Protein AF-A0A3R6ZPY1-F1 (afdb_monomer_lite)

InterPro domains:
  IPR051280 Voltage-gated chloride channel/antiporter [PTHR11689] (27-143)

Structure (mmCIF, N/CA/C/O backbone):
data_AF-A0A3R6ZPY1-F1
#
_entry.id   AF-A0A3R6ZPY1-F1
#
loop_
_atom_site.group_PDB
_atom_site.id
_atom_site.type_symbol
_atom_site.label_atom_id
_atom_site.label_alt_id
_atom_site.label_comp_id
_atom_site.label_asym_id
_atom_site.label_entity_id
_atom_site.label_seq_id
_atom_site.pdbx_PDB_ins_code
_atom_site.Cartn_x
_atom_site.Cartn_y
_atom_site.Cartn_z
_atom_site.occupancy
_atom_site.B_iso_or_equiv
_atom_site.auth_seq_id
_atom_site.auth_comp_id
_atom_site.auth_asym_id
_atom_site.auth_atom_id
_atom_site.pdbx_PDB_model_num
ATOM 1 N N . MET A 1 1 ? -13.441 9.580 -25.526 1.00 46.97 1 MET A N 1
ATOM 2 C CA . MET A 1 1 ? -12.516 9.593 -26.683 1.00 46.97 1 MET A CA 1
ATOM 3 C C . MET A 1 1 ? -12.815 8.495 -27.713 1.00 46.97 1 MET A C 1
ATOM 5 O O . MET A 1 1 ? -12.671 8.771 -28.889 1.00 46.97 1 MET A O 1
ATOM 9 N N . PHE A 1 2 ? -13.318 7.312 -27.321 1.00 40.16 2 PHE A N 1
ATOM 10 C CA . PHE A 1 2 ? -13.735 6.240 -28.254 1.00 40.16 2 PHE A CA 1
ATOM 11 C C . PHE A 1 2 ? -14.901 6.593 -29.198 1.00 40.16 2 PHE A C 1
ATOM 13 O O . PHE A 1 2 ? -15.012 6.035 -30.281 1.00 40.16 2 PHE A O 1
ATOM 20 N N . VAL A 1 3 ? -15.769 7.527 -28.803 1.00 45.81 3 VAL A N 1
ATOM 21 C CA . VAL A 1 3 ? -16.980 7.874 -29.571 1.00 45.81 3 VAL A CA 1
ATOM 22 C C . VAL A 1 3 ? -16.684 8.807 -30.761 1.00 45.81 3 VAL A C 1
ATOM 24 O O . VAL A 1 3 ? -17.551 9.008 -31.600 1.00 45.81 3 VAL A O 1
ATOM 27 N N . LEU A 1 4 ? -15.468 9.358 -30.879 1.00 49.38 4 LEU A N 1
ATOM 28 C CA . LEU A 1 4 ? -15.156 10.380 -31.892 1.00 49.38 4 LEU A CA 1
ATOM 29 C C . LEU A 1 4 ? -14.425 9.869 -33.142 1.00 49.38 4 LEU A C 1
ATOM 31 O O . LEU A 1 4 ? -14.317 10.627 -34.099 1.00 49.38 4 LEU A O 1
ATOM 35 N N . THR A 1 5 ? -13.944 8.624 -33.172 1.00 54.97 5 THR A N 1
ATOM 36 C CA . THR A 1 5 ? -13.143 8.119 -34.306 1.00 54.97 5 THR A CA 1
ATOM 37 C C . THR A 1 5 ? -13.787 6.986 -35.095 1.00 54.97 5 THR A C 1
ATOM 39 O O . THR A 1 5 ? -13.402 6.788 -36.239 1.00 54.97 5 THR A O 1
ATOM 42 N N . GLY A 1 6 ? -14.783 6.275 -34.552 1.00 51.41 6 GLY A N 1
ATOM 43 C CA . GLY A 1 6 ? -15.575 5.300 -35.318 1.00 51.41 6 GLY A CA 1
ATOM 44 C C . GLY A 1 6 ? -14.785 4.144 -35.951 1.00 51.41 6 GLY A C 1
ATOM 45 O O . GLY A 1 6 ? -15.329 3.454 -36.807 1.00 51.41 6 GLY A O 1
ATOM 46 N N . ASP A 1 7 ? -13.531 3.924 -35.545 1.00 49.84 7 ASP A N 1
ATOM 47 C CA . ASP A 1 7 ? -12.627 2.974 -36.189 1.00 49.84 7 ASP A CA 1
ATOM 48 C C . ASP A 1 7 ? -11.969 2.044 -35.155 1.00 49.84 7 ASP A C 1
ATOM 50 O O . ASP A 1 7 ? -11.273 2.475 -34.228 1.00 49.84 7 ASP A O 1
ATOM 54 N N . LEU A 1 8 ? -12.238 0.743 -35.301 1.00 57.03 8 LEU A N 1
ATOM 55 C CA . LEU A 1 8 ? -11.872 -0.313 -34.352 1.00 57.03 8 LEU A CA 1
ATOM 56 C C . LEU A 1 8 ? -10.355 -0.576 -34.326 1.00 57.03 8 LEU A C 1
ATOM 58 O O . LEU A 1 8 ? -9.839 -1.145 -33.364 1.00 57.03 8 LEU A O 1
ATOM 62 N N . GLN A 1 9 ? -9.629 -0.152 -35.366 1.00 60.09 9 GLN A N 1
ATOM 63 C CA . GLN A 1 9 ? -8.193 -0.407 -35.523 1.00 60.09 9 GLN A CA 1
ATOM 64 C C . GLN A 1 9 ? -7.324 0.390 -34.540 1.00 60.09 9 GLN A C 1
ATOM 66 O O . GLN A 1 9 ? -6.235 -0.052 -34.175 1.00 60.09 9 GLN A O 1
ATOM 71 N N . TYR A 1 10 ? -7.825 1.518 -34.032 1.00 55.41 10 TYR A N 1
ATOM 72 C CA . TYR A 1 10 ? -7.123 2.336 -33.039 1.00 55.41 10 TYR A CA 1
ATOM 73 C C . TYR A 1 10 ? -7.323 1.850 -31.601 1.00 55.41 10 TYR A C 1
ATOM 75 O O . TYR A 1 10 ? -6.620 2.304 -30.702 1.00 55.41 10 TYR A O 1
ATOM 83 N N . ALA A 1 11 ? -8.228 0.895 -31.363 1.00 56.44 11 ALA A N 1
ATOM 84 C CA . ALA A 1 11 ? -8.459 0.345 -30.030 1.00 56.44 11 ALA A CA 1
ATOM 85 C C . ALA A 1 11 ? -7.245 -0.437 -29.502 1.00 56.44 11 ALA A C 1
ATOM 87 O O . ALA A 1 11 ? -6.947 -0.373 -28.311 1.00 56.44 11 ALA A O 1
ATOM 88 N N . LEU A 1 12 ? -6.528 -1.148 -30.380 1.00 55.28 12 LEU A N 1
ATOM 89 C CA . LEU A 1 12 ? -5.392 -1.999 -30.010 1.00 55.28 12 LEU A CA 1
ATOM 90 C C . LEU A 1 12 ? -4.152 -1.191 -29.586 1.00 55.28 12 LEU A C 1
ATOM 92 O O . LEU A 1 12 ? -3.665 -1.419 -28.480 1.00 55.28 12 LEU A O 1
ATOM 96 N N . PRO A 1 13 ? -3.670 -0.209 -30.374 1.00 55.47 13 PRO A N 1
ATOM 97 C CA . PRO A 1 13 ? -2.562 0.655 -29.963 1.00 55.47 13 PRO A CA 1
ATOM 98 C C . PRO A 1 13 ? -2.904 1.487 -28.725 1.00 55.47 13 PRO A C 1
ATOM 100 O O . PRO A 1 13 ? -2.053 1.713 -27.872 1.00 55.47 13 PRO A O 1
ATOM 103 N N . LEU A 1 14 ? -4.166 1.907 -28.592 1.00 55.47 14 LEU A N 1
ATOM 104 C CA . LEU A 1 14 ? -4.628 2.706 -27.461 1.00 55.47 14 LEU A CA 1
ATOM 105 C C . LEU A 1 14 ? -4.745 1.861 -26.181 1.00 55.47 14 LEU A C 1
ATOM 107 O O . LEU A 1 14 ? -4.348 2.325 -25.118 1.00 55.47 14 LEU A O 1
ATOM 111 N N . MET A 1 15 ? -5.161 0.592 -26.273 1.00 52.62 15 MET A N 1
ATOM 112 C CA . MET A 1 15 ? -5.012 -0.378 -25.176 1.00 52.62 15 MET A CA 1
ATOM 113 C C . MET A 1 15 ? -3.544 -0.608 -24.817 1.00 52.62 15 MET A C 1
ATOM 115 O O . MET A 1 15 ? -3.203 -0.582 -23.638 1.00 52.62 15 MET A O 1
ATOM 119 N N . MET A 1 16 ? -2.671 -0.798 -25.811 1.00 52.81 16 MET A N 1
ATOM 120 C CA . MET A 1 16 ? -1.239 -1.004 -25.571 1.00 52.81 16 MET A CA 1
ATOM 121 C C . MET A 1 16 ? -0.539 0.227 -24.989 1.00 52.81 16 MET A C 1
ATOM 123 O O . MET A 1 16 ? 0.468 0.061 -24.317 1.00 52.81 16 MET A O 1
ATOM 127 N N . ALA A 1 17 ? -1.052 1.440 -25.207 1.00 48.25 17 ALA A N 1
ATOM 128 C CA . ALA A 1 17 ? -0.519 2.666 -24.611 1.00 48.25 17 ALA A CA 1
ATOM 129 C C . ALA A 1 17 ? -1.097 2.945 -23.211 1.00 48.25 17 ALA A C 1
ATOM 131 O O . ALA A 1 17 ? -0.382 3.402 -22.321 1.00 48.25 17 ALA A O 1
ATOM 132 N N . LEU A 1 18 ? -2.380 2.644 -22.987 1.00 47.81 18 LEU A N 1
ATOM 133 C CA . LEU A 1 18 ? -3.034 2.851 -21.692 1.00 47.81 18 LEU A CA 1
ATOM 134 C C . LEU A 1 18 ? -2.638 1.798 -20.652 1.00 47.81 18 LEU A C 1
ATOM 136 O O . LEU A 1 18 ? -2.586 2.117 -19.467 1.00 47.81 18 LEU A O 1
ATOM 140 N N . MET A 1 19 ? -2.339 0.565 -21.071 1.00 46.56 19 MET A N 1
ATOM 141 C CA . MET A 1 19 ? -1.924 -0.503 -20.158 1.00 46.56 19 MET A CA 1
ATOM 142 C C . MET A 1 19 ? -0.610 -0.158 -19.423 1.00 46.56 19 MET A C 1
ATOM 144 O O . MET A 1 19 ? -0.626 -0.192 -18.198 1.00 46.56 19 MET A O 1
ATOM 148 N N . PRO A 1 20 ? 0.491 0.266 -20.078 1.00 44.47 20 PRO A N 1
ATOM 149 C CA . PRO A 1 20 ? 1.704 0.716 -19.392 1.00 44.47 20 PRO A CA 1
ATOM 150 C C . PRO A 1 20 ? 1.512 2.032 -18.636 1.00 44.47 20 PRO A C 1
ATOM 152 O O . PRO A 1 20 ? 1.991 2.156 -17.516 1.00 44.47 20 PRO A O 1
ATOM 155 N N . ALA A 1 21 ? 0.773 3.000 -19.195 1.00 41.06 21 ALA A N 1
ATOM 156 C CA . ALA A 1 21 ? 0.508 4.273 -18.514 1.00 41.06 21 ALA A CA 1
ATOM 157 C C . ALA A 1 21 ? -0.247 4.076 -17.185 1.00 41.06 21 ALA A C 1
ATOM 159 O O . ALA A 1 21 ? 0.001 4.791 -16.216 1.00 41.06 21 ALA A O 1
ATOM 160 N N . ARG A 1 22 ? -1.110 3.055 -17.109 1.00 42.94 22 ARG A N 1
ATOM 161 C CA . ARG A 1 22 ? -1.776 2.626 -15.873 1.00 42.94 22 ARG A CA 1
ATOM 162 C C . ARG A 1 22 ? -0.805 2.024 -14.846 1.00 42.94 22 ARG A C 1
ATOM 164 O O . ARG A 1 22 ? -1.027 2.175 -13.651 1.00 42.94 22 ARG A O 1
ATOM 171 N N . TRP A 1 23 ? 0.270 1.373 -15.289 1.00 46.94 23 TRP A N 1
ATOM 172 C CA . TRP A 1 23 ? 1.313 0.838 -14.403 1.00 46.94 23 TRP A CA 1
ATOM 173 C C . TRP A 1 23 ? 2.270 1.917 -13.882 1.00 46.94 23 TRP A C 1
ATOM 175 O O . TRP A 1 23 ? 2.757 1.799 -12.763 1.00 46.94 23 TRP A O 1
ATOM 185 N N . VAL A 1 24 ? 2.503 2.987 -14.647 1.00 45.41 24 VAL A N 1
ATOM 186 C CA . VAL A 1 24 ? 3.387 4.095 -14.234 1.00 45.41 24 VAL A CA 1
ATOM 187 C C . VAL A 1 24 ? 2.761 4.956 -13.120 1.00 45.41 24 VAL A C 1
ATOM 189 O O . VAL A 1 24 ? 3.489 5.571 -12.343 1.00 45.41 24 VAL A O 1
ATOM 192 N N . GLY A 1 25 ? 1.427 4.981 -12.999 1.00 52.22 25 GLY A N 1
ATOM 193 C CA . GLY A 1 25 ? 0.717 5.778 -11.988 1.00 52.22 25 GLY A CA 1
ATOM 194 C C . GLY A 1 25 ? 0.542 5.114 -10.616 1.00 52.22 25 GLY A C 1
ATOM 195 O O . GLY A 1 25 ? 0.501 5.818 -9.612 1.00 52.22 25 GLY A O 1
ATOM 196 N N . ASN A 1 26 ? 0.482 3.780 -10.556 1.00 66.06 26 ASN A N 1
ATOM 197 C CA . ASN A 1 26 ? 0.016 3.052 -9.367 1.00 66.06 26 ASN A CA 1
ATOM 198 C C . ASN A 1 26 ? 1.167 2.274 -8.706 1.00 66.06 26 ASN A C 1
ATOM 200 O O . ASN A 1 26 ? 1.133 1.044 -8.616 1.00 66.06 26 ASN A O 1
ATOM 204 N N . LEU A 1 27 ? 2.215 2.995 -8.303 1.00 81.12 27 LEU A N 1
ATOM 205 C CA . LEU A 1 27 ? 3.374 2.446 -7.595 1.00 81.12 27 LEU A CA 1
ATOM 206 C C . LEU A 1 27 ? 3.214 2.675 -6.094 1.00 81.12 27 LEU A C 1
ATOM 208 O O . LEU A 1 27 ? 2.987 3.812 -5.677 1.00 81.12 27 LEU A O 1
ATOM 212 N N . PHE A 1 28 ? 3.392 1.626 -5.296 1.00 87.56 28 PHE A N 1
ATOM 213 C CA . PHE A 1 28 ? 3.497 1.771 -3.848 1.00 87.56 28 PHE A CA 1
ATOM 214 C C . PHE A 1 28 ? 4.942 1.983 -3.433 1.00 87.56 28 PHE A C 1
ATOM 216 O O . PHE A 1 28 ? 5.858 1.400 -4.010 1.00 87.56 28 PHE A O 1
ATOM 223 N N . SER A 1 29 ? 5.138 2.807 -2.414 1.00 85.44 29 SER A N 1
ATOM 224 C CA . SER A 1 29 ? 6.387 2.820 -1.661 1.00 85.44 29 SER A CA 1
ATOM 225 C C . SER A 1 29 ? 6.482 1.549 -0.808 1.00 85.44 29 SER A C 1
ATOM 227 O O . SER A 1 29 ? 5.455 1.003 -0.406 1.00 85.44 29 SER A O 1
ATOM 229 N N . GLU A 1 30 ? 7.691 1.094 -0.471 1.00 84.31 30 GLU A N 1
ATOM 230 C CA . GLU A 1 30 ? 7.876 0.026 0.530 1.00 84.31 30 GLU A CA 1
ATOM 231 C C . GLU A 1 30 ? 7.148 0.340 1.838 1.00 84.31 30 GLU A C 1
ATOM 233 O O . GLU A 1 30 ? 6.602 -0.543 2.489 1.00 84.31 30 GLU A O 1
ATOM 238 N N . ARG A 1 31 ? 7.087 1.624 2.197 1.00 84.62 31 ARG A N 1
ATOM 239 C CA . ARG A 1 31 ? 6.293 2.127 3.317 1.00 84.62 31 ARG A CA 1
ATOM 240 C C . ARG A 1 31 ? 5.182 2.984 2.766 1.00 84.62 31 ARG A C 1
ATOM 242 O O . ARG A 1 31 ? 5.430 4.103 2.313 1.00 84.62 31 ARG A O 1
ATOM 249 N N . GLU A 1 32 ? 3.970 2.461 2.817 1.00 87.06 32 GLU A N 1
ATOM 250 C CA . GLU A 1 32 ? 2.811 3.110 2.222 1.00 87.06 32 GLU A CA 1
ATOM 251 C C . GLU A 1 32 ? 1.767 3.433 3.285 1.00 87.06 32 GLU A C 1
ATOM 253 O O . GLU A 1 32 ? 1.596 2.699 4.263 1.00 87.06 32 GLU A O 1
ATOM 258 N N . ARG A 1 33 ? 1.062 4.554 3.106 1.00 88.75 33 ARG A N 1
ATOM 259 C CA . ARG A 1 33 ? -0.022 4.928 4.020 1.00 88.75 33 ARG A CA 1
ATOM 260 C C . ARG A 1 33 ? -1.216 4.013 3.803 1.00 88.75 33 ARG A C 1
ATOM 262 O O . ARG A 1 33 ? -1.638 3.799 2.667 1.00 88.75 33 ARG A O 1
ATOM 269 N N . VAL A 1 34 ? -1.846 3.577 4.889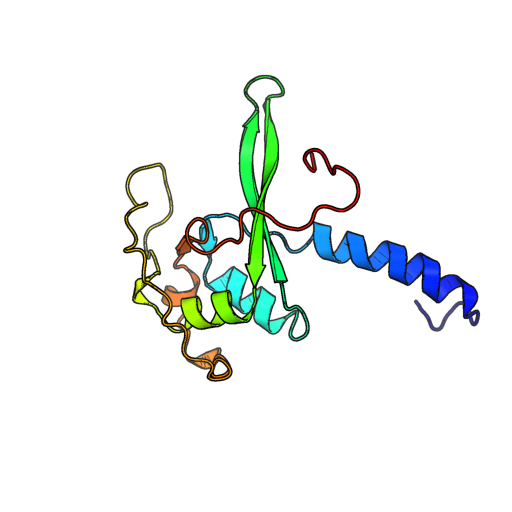 1.00 90.81 34 VAL A N 1
ATOM 270 C CA . VAL A 1 34 ? -3.097 2.805 4.853 1.00 90.81 34 VAL A CA 1
ATOM 271 C C . VAL A 1 34 ? -4.155 3.534 4.021 1.00 90.81 34 VAL A C 1
ATOM 273 O O . VAL A 1 34 ? -4.823 2.914 3.199 1.00 90.81 34 VAL A O 1
ATOM 276 N N . GLY A 1 35 ? -4.271 4.859 4.160 1.00 90.19 35 GLY A N 1
ATOM 277 C CA . GLY A 1 35 ? -5.179 5.670 3.349 1.00 90.19 35 GLY A CA 1
ATOM 278 C C . GLY A 1 35 ? -4.924 5.564 1.841 1.00 90.19 35 GLY A C 1
ATOM 279 O O . GLY A 1 35 ? -5.882 5.417 1.084 1.00 90.19 35 GLY A O 1
ATOM 280 N N . THR A 1 36 ? -3.657 5.575 1.408 1.00 90.00 36 THR A N 1
ATOM 281 C CA . THR A 1 36 ? -3.279 5.396 -0.006 1.00 90.00 36 THR A CA 1
ATOM 282 C C . THR A 1 36 ? -3.677 4.007 -0.501 1.00 90.00 36 THR A C 1
ATOM 284 O O . THR A 1 36 ? -4.288 3.878 -1.559 1.00 90.00 36 THR A O 1
ATOM 287 N N . LEU A 1 37 ? -3.388 2.968 0.288 1.00 91.12 37 LEU A N 1
ATOM 288 C CA . LEU A 1 37 ? -3.709 1.580 -0.054 1.00 91.12 37 LEU A CA 1
ATOM 289 C C . LEU A 1 37 ? -5.222 1.373 -0.218 1.00 91.12 37 LEU A C 1
ATOM 291 O O . LEU A 1 37 ? -5.668 0.749 -1.180 1.00 91.12 37 LEU A O 1
ATOM 295 N N . LEU A 1 38 ? -6.022 1.924 0.700 1.00 91.94 38 LEU A N 1
ATOM 296 C CA . LEU A 1 38 ? -7.484 1.852 0.639 1.00 91.94 38 LEU A CA 1
ATOM 297 C C . LEU A 1 38 ? -8.036 2.601 -0.579 1.00 91.94 38 LEU A C 1
ATOM 299 O O . LEU A 1 38 ? -8.899 2.066 -1.274 1.00 91.94 38 LEU A O 1
ATOM 303 N N . ALA A 1 39 ? -7.513 3.800 -0.861 1.00 90.81 39 ALA A N 1
ATOM 304 C CA . ALA A 1 39 ? -7.914 4.588 -2.023 1.00 90.81 39 ALA A CA 1
ATOM 305 C C . ALA A 1 39 ? -7.625 3.846 -3.337 1.00 90.81 39 ALA A C 1
ATOM 307 O O . ALA A 1 39 ? -8.484 3.795 -4.214 1.00 90.81 39 ALA A O 1
ATOM 308 N N . GLU A 1 40 ? -6.461 3.203 -3.453 1.00 90.25 40 GLU A N 1
ATOM 309 C CA . GLU A 1 40 ? -6.104 2.396 -4.624 1.00 90.25 40 GLU A CA 1
ATOM 310 C C . GLU A 1 40 ? -6.993 1.159 -4.787 1.00 90.25 40 GLU A C 1
ATOM 312 O O . GLU A 1 40 ? -7.413 0.824 -5.899 1.00 90.25 40 GLU A O 1
ATOM 317 N N . LEU A 1 41 ? -7.334 0.487 -3.685 1.00 89.56 41 LEU A N 1
ATOM 318 C CA . LEU A 1 41 ? -8.238 -0.662 -3.713 1.00 89.56 41 LEU A CA 1
ATOM 319 C C . LEU A 1 41 ? -9.659 -0.283 -4.147 1.00 89.56 41 LEU A C 1
ATOM 321 O O . LEU A 1 41 ? -10.296 -1.077 -4.849 1.00 89.56 41 LEU A O 1
ATOM 325 N N . GLU A 1 42 ? -10.138 0.893 -3.740 1.00 89.56 42 GLU A N 1
ATOM 326 C CA . GLU A 1 42 ? -11.454 1.432 -4.094 1.00 89.56 42 GLU A CA 1
ATOM 327 C C . GLU A 1 42 ? -11.493 1.949 -5.539 1.00 89.56 42 GLU A C 1
ATOM 329 O O . GLU A 1 42 ? -12.406 1.607 -6.293 1.00 89.56 42 GLU A O 1
ATOM 334 N N . LEU A 1 43 ? -10.476 2.709 -5.955 1.00 89.69 43 LEU A N 1
ATOM 335 C CA . LEU A 1 43 ? -10.378 3.276 -7.301 1.00 89.69 43 LEU A CA 1
ATOM 336 C C . LEU A 1 43 ? -10.190 2.188 -8.371 1.00 89.69 43 LEU A C 1
ATOM 338 O O . LEU A 1 43 ? -10.692 2.311 -9.492 1.00 89.69 43 LEU A O 1
ATOM 342 N N . HIS A 1 44 ? -9.498 1.099 -8.026 1.00 88.44 44 HIS A N 1
ATOM 343 C CA . HIS A 1 44 ? -9.129 0.040 -8.961 1.00 88.44 44 HIS A CA 1
ATOM 344 C C . HIS A 1 44 ? -9.616 -1.347 -8.496 1.00 88.44 44 HIS A C 1
ATOM 346 O O . HIS A 1 44 ? -8.798 -2.214 -8.172 1.00 88.44 44 HIS A O 1
ATOM 352 N N . PRO A 1 45 ? -10.932 -1.644 -8.528 1.00 85.81 45 PRO A N 1
ATOM 353 C CA . PRO A 1 45 ? -11.485 -2.898 -8.000 1.00 85.81 45 PRO A CA 1
ATOM 354 C C . PRO A 1 45 ? -11.012 -4.154 -8.750 1.00 85.81 45 PRO A C 1
ATOM 356 O O . PRO A 1 45 ? -10.930 -5.228 -8.166 1.00 85.81 45 PRO A O 1
ATOM 359 N N . GLN A 1 46 ? -10.668 -4.020 -10.035 1.00 85.88 46 GLN A N 1
ATOM 360 C CA . GLN A 1 46 ? -10.188 -5.125 -10.878 1.00 85.88 46 GLN A CA 1
ATOM 361 C C . GLN A 1 46 ? -8.663 -5.312 -10.842 1.00 85.88 46 GLN A C 1
ATOM 363 O O . GLN A 1 46 ? -8.149 -6.264 -11.427 1.00 85.88 46 GLN A O 1
ATOM 368 N N . GLN A 1 47 ? -7.915 -4.401 -10.210 1.00 86.44 47 GLN A N 1
ATOM 369 C CA . GLN A 1 47 ? -6.460 -4.509 -10.147 1.00 86.44 47 GLN A CA 1
ATOM 370 C C . GLN A 1 47 ? -6.055 -5.535 -9.091 1.00 86.44 47 GLN A C 1
ATOM 372 O O . GLN A 1 47 ? -6.464 -5.439 -7.936 1.00 86.44 47 GLN A O 1
ATOM 377 N N . MET A 1 48 ? -5.262 -6.524 -9.502 1.00 86.31 48 MET A N 1
ATOM 378 C CA . MET A 1 48 ? -4.879 -7.655 -8.650 1.00 86.31 48 MET A CA 1
ATOM 379 C C . MET A 1 48 ? -3.446 -7.566 -8.124 1.00 86.31 48 MET A C 1
ATOM 381 O O . MET A 1 48 ? -3.061 -8.373 -7.282 1.00 86.31 48 MET A O 1
ATOM 385 N N . CYS A 1 49 ? -2.654 -6.625 -8.632 1.00 88.19 49 CYS A N 1
ATOM 386 C CA . CYS A 1 49 ? -1.230 -6.528 -8.358 1.00 88.19 49 CYS A CA 1
ATOM 387 C C . CYS A 1 49 ? -0.752 -5.079 -8.511 1.00 88.19 49 CYS A C 1
ATOM 389 O O . CYS A 1 49 ? -1.263 -4.347 -9.365 1.00 88.19 49 CYS A O 1
ATOM 391 N N . TRP A 1 50 ? 0.229 -4.690 -7.703 1.00 90.62 50 TRP A N 1
ATOM 392 C CA . TRP A 1 50 ? 0.911 -3.400 -7.777 1.00 90.62 50 TRP A CA 1
ATOM 393 C C . TRP A 1 50 ? 2.415 -3.615 -7.687 1.00 90.62 50 TRP A C 1
ATOM 395 O O . TRP A 1 50 ? 2.878 -4.537 -7.014 1.00 90.62 50 TRP A O 1
ATOM 405 N N . ALA A 1 51 ? 3.170 -2.757 -8.363 1.00 88.81 51 ALA A N 1
ATOM 406 C CA . ALA A 1 51 ? 4.610 -2.685 -8.181 1.00 88.81 51 ALA A CA 1
ATOM 407 C C . ALA A 1 51 ? 4.932 -1.905 -6.900 1.00 88.81 51 ALA A C 1
ATOM 409 O O . ALA A 1 51 ? 4.299 -0.888 -6.606 1.00 88.81 51 ALA A O 1
ATOM 410 N N . VAL A 1 52 ? 5.917 -2.401 -6.158 1.00 87.38 52 VAL A N 1
ATOM 411 C CA . VAL A 1 52 ? 6.461 -1.761 -4.961 1.00 87.38 52 VAL A CA 1
ATOM 412 C C . VAL A 1 52 ? 7.858 -1.262 -5.291 1.00 87.38 52 VAL A C 1
ATOM 414 O O . VAL A 1 52 ? 8.669 -2.005 -5.850 1.00 87.38 52 VAL A O 1
ATOM 417 N N . VAL A 1 53 ? 8.106 0.012 -5.002 1.00 85.94 53 VAL A N 1
ATOM 418 C CA . VAL A 1 53 ? 9.350 0.698 -5.337 1.00 85.94 53 VAL A CA 1
ATOM 419 C C . VAL A 1 53 ? 9.986 1.324 -4.106 1.00 85.94 53 VAL A C 1
ATOM 421 O O . VAL A 1 53 ? 9.302 1.921 -3.271 1.00 85.94 53 VAL A O 1
ATOM 424 N N . GLU A 1 54 ? 11.309 1.264 -4.041 1.00 82.44 54 GLU A N 1
ATOM 425 C CA . GLU A 1 54 ? 12.098 2.055 -3.109 1.00 82.44 54 GLU A CA 1
ATOM 426 C C . GLU A 1 54 ? 12.503 3.372 -3.787 1.00 82.44 54 GLU A C 1
ATOM 428 O O . GLU A 1 54 ? 12.937 3.394 -4.945 1.00 82.44 54 GLU A O 1
ATOM 433 N N . ARG A 1 55 ? 12.353 4.497 -3.078 1.00 73.75 55 ARG A N 1
ATOM 434 C CA . ARG A 1 55 ? 12.910 5.782 -3.523 1.00 73.75 55 ARG A CA 1
ATOM 435 C C . ARG A 1 55 ? 14.333 5.895 -3.004 1.00 73.75 55 ARG A C 1
ATOM 437 O O . ARG A 1 55 ? 14.534 6.193 -1.830 1.00 73.75 55 ARG A O 1
ATOM 444 N N . ARG A 1 56 ? 15.306 5.711 -3.887 1.00 72.12 56 ARG A N 1
ATOM 445 C CA . ARG A 1 56 ? 16.720 5.893 -3.567 1.00 72.12 56 ARG A CA 1
ATOM 446 C C . ARG A 1 56 ? 17.174 7.265 -4.038 1.00 72.12 56 ARG A C 1
ATOM 448 O O . ARG A 1 56 ? 16.767 7.743 -5.092 1.00 72.12 56 ARG A O 1
ATOM 455 N N . TYR A 1 57 ? 18.002 7.921 -3.237 1.00 68.88 57 TYR A N 1
ATOM 456 C CA . TYR A 1 57 ? 18.640 9.162 -3.653 1.00 68.88 57 TYR A CA 1
ATOM 457 C C . TYR A 1 57 ? 19.971 8.818 -4.309 1.00 68.88 57 TYR A C 1
ATOM 459 O O . TYR A 1 57 ? 20.881 8.330 -3.635 1.00 68.88 57 TYR A O 1
ATOM 467 N N . ASP A 1 58 ? 20.093 9.046 -5.615 1.00 69.38 58 ASP A N 1
ATOM 468 C CA . ASP A 1 58 ? 21.372 8.847 -6.281 1.00 69.38 58 ASP A CA 1
ATOM 469 C C . ASP A 1 58 ? 22.312 10.007 -5.929 1.00 69.38 58 ASP A C 1
ATOM 471 O O . ASP A 1 58 ? 22.103 11.162 -6.306 1.00 69.38 58 ASP A O 1
ATOM 475 N N . LEU A 1 59 ? 23.374 9.683 -5.192 1.00 72.19 59 LEU A N 1
ATOM 476 C CA . LEU A 1 59 ? 24.406 10.628 -4.767 1.00 72.19 59 LEU A CA 1
ATOM 477 C C . LEU A 1 59 ? 25.171 11.251 -5.947 1.00 72.19 59 LEU A C 1
ATOM 479 O O . LEU A 1 59 ? 25.778 12.307 -5.774 1.00 72.19 59 LEU A O 1
ATOM 483 N N . HIS A 1 60 ? 25.154 10.625 -7.128 1.00 72.12 60 HIS A N 1
ATOM 484 C CA . HIS A 1 60 ? 25.895 11.086 -8.303 1.00 72.12 60 HIS A CA 1
ATOM 485 C C . HIS A 1 60 ? 25.083 12.049 -9.169 1.00 72.12 60 HIS A C 1
ATOM 487 O O . HIS A 1 60 ? 25.623 13.052 -9.636 1.00 72.12 60 HIS A O 1
ATOM 493 N N . THR A 1 61 ? 23.797 11.766 -9.389 1.00 75.12 61 THR A N 1
ATOM 494 C CA . THR A 1 61 ? 22.909 12.627 -10.190 1.00 75.12 61 THR A CA 1
ATOM 495 C C . THR A 1 61 ? 22.132 13.637 -9.347 1.00 75.12 61 THR A C 1
ATOM 497 O O . THR A 1 61 ? 21.630 14.625 -9.885 1.00 75.12 61 THR A O 1
ATOM 500 N N . GLY A 1 62 ? 22.038 13.422 -8.030 1.00 73.50 62 GLY A N 1
ATOM 501 C CA . GLY A 1 62 ? 21.224 14.232 -7.125 1.00 73.50 62 GLY A CA 1
ATOM 502 C C . GLY A 1 62 ? 19.723 14.108 -7.394 1.00 73.50 62 GLY A C 1
ATOM 503 O O . GLY A 1 62 ? 18.957 14.962 -6.948 1.00 73.50 62 GLY A O 1
ATOM 504 N N . GLN A 1 63 ? 19.301 13.093 -8.154 1.00 70.94 63 GLN A N 1
ATOM 505 C CA . GLN A 1 63 ? 17.902 12.853 -8.474 1.00 70.94 63 GLN A CA 1
ATOM 506 C C . GLN A 1 63 ? 17.342 11.667 -7.678 1.00 70.94 63 GLN A C 1
ATOM 508 O O . GLN A 1 63 ? 18.070 10.717 -7.374 1.00 70.94 63 GLN A O 1
ATOM 513 N N . PRO A 1 64 ? 16.048 11.716 -7.313 1.00 67.69 64 PRO A N 1
ATOM 514 C CA . PRO A 1 64 ? 15.371 10.577 -6.717 1.00 67.69 64 PRO A CA 1
ATOM 515 C C . PRO A 1 64 ? 15.135 9.505 -7.786 1.00 67.69 64 PRO A C 1
ATOM 517 O O . PRO A 1 64 ? 14.345 9.696 -8.706 1.00 67.69 64 PRO A O 1
ATOM 520 N N . GLU A 1 65 ? 15.792 8.362 -7.643 1.00 77.00 65 GLU A N 1
ATOM 521 C CA . GLU A 1 65 ? 15.571 7.183 -8.471 1.00 77.00 65 GLU A CA 1
ATOM 522 C C . GLU A 1 65 ? 14.519 6.275 -7.818 1.00 77.00 65 GLU A C 1
ATOM 524 O O . GLU A 1 65 ? 14.471 6.123 -6.594 1.00 77.00 65 GLU A O 1
ATOM 529 N N . LYS A 1 66 ? 13.650 5.667 -8.632 1.00 76.31 66 LYS A N 1
ATOM 530 C CA . LYS A 1 66 ? 12.697 4.651 -8.174 1.00 76.31 66 LYS A CA 1
ATOM 531 C C . LYS A 1 66 ? 13.185 3.279 -8.608 1.00 76.31 66 LYS A C 1
ATOM 533 O O . LYS A 1 66 ? 13.207 2.972 -9.800 1.00 76.31 66 LYS A O 1
ATOM 538 N N . VAL A 1 67 ? 13.536 2.448 -7.636 1.00 81.81 67 VAL A N 1
ATOM 539 C CA . VAL A 1 67 ? 13.989 1.077 -7.872 1.00 81.81 67 VAL A CA 1
ATOM 540 C C . VAL A 1 67 ? 12.831 0.126 -7.615 1.00 81.81 67 VAL A C 1
ATOM 542 O O . VAL A 1 67 ? 12.150 0.241 -6.603 1.00 81.81 67 VAL A O 1
ATOM 545 N N . LEU A 1 68 ? 12.569 -0.787 -8.553 1.00 83.62 68 LEU A N 1
ATOM 546 C CA . LEU A 1 68 ? 11.547 -1.817 -8.382 1.00 83.62 68 LEU A CA 1
ATOM 547 C C . LEU A 1 68 ? 12.056 -2.890 -7.418 1.00 83.62 68 LEU A C 1
ATOM 549 O O . LEU A 1 68 ? 12.962 -3.640 -7.769 1.00 83.62 68 LEU A O 1
ATOM 553 N N . GLU A 1 69 ? 11.418 -2.991 -6.258 1.00 84.88 69 GLU A N 1
ATOM 554 C CA . GLU A 1 69 ? 11.725 -4.009 -5.245 1.00 84.88 69 GLU A CA 1
ATOM 555 C C . GLU A 1 69 ? 10.891 -5.272 -5.457 1.00 84.88 69 GLU A C 1
ATOM 557 O O . GLU A 1 69 ? 11.324 -6.392 -5.195 1.00 84.88 69 GLU A O 1
ATOM 562 N N . GLY A 1 70 ? 9.696 -5.119 -6.030 1.00 87.38 70 GLY A N 1
ATOM 563 C CA . GLY A 1 70 ? 8.929 -6.257 -6.502 1.00 87.38 70 GLY A CA 1
ATOM 564 C C . GLY A 1 70 ? 7.466 -5.939 -6.721 1.00 87.38 70 GLY A C 1
ATOM 565 O O . GLY A 1 70 ? 7.091 -4.831 -7.103 1.00 87.38 70 GLY A O 1
ATOM 566 N N . THR A 1 71 ? 6.617 -6.939 -6.508 1.00 89.50 71 THR A N 1
ATOM 567 C CA . THR A 1 71 ? 5.167 -6.791 -6.664 1.00 89.50 71 THR A CA 1
ATOM 568 C C . THR A 1 71 ? 4.397 -7.312 -5.465 1.00 89.50 71 THR A C 1
ATOM 570 O O . THR A 1 71 ? 4.770 -8.334 -4.892 1.00 89.50 71 THR A O 1
ATOM 573 N N . ILE A 1 72 ? 3.287 -6.661 -5.131 1.00 89.94 72 ILE A N 1
ATOM 574 C CA . ILE A 1 72 ? 2.363 -7.099 -4.086 1.00 89.94 72 ILE A CA 1
ATOM 575 C C . ILE A 1 72 ? 0.991 -7.414 -4.678 1.00 89.94 72 ILE A C 1
ATOM 577 O O . ILE A 1 72 ? 0.453 -6.663 -5.495 1.00 89.94 72 ILE A O 1
ATOM 581 N N . GLN A 1 73 ? 0.417 -8.544 -4.270 1.00 88.94 73 GLN A N 1
ATOM 582 C CA . GLN A 1 73 ? -0.898 -8.984 -4.729 1.00 88.94 73 GLN A CA 1
ATOM 583 C C . GLN A 1 73 ? -2.029 -8.392 -3.874 1.00 88.94 73 GLN A C 1
ATOM 585 O O . GLN A 1 73 ? -1.872 -8.128 -2.682 1.00 88.94 73 GLN A O 1
ATOM 590 N N . ARG A 1 74 ? -3.216 -8.239 -4.469 1.00 90.12 74 ARG A N 1
ATOM 591 C CA . ARG 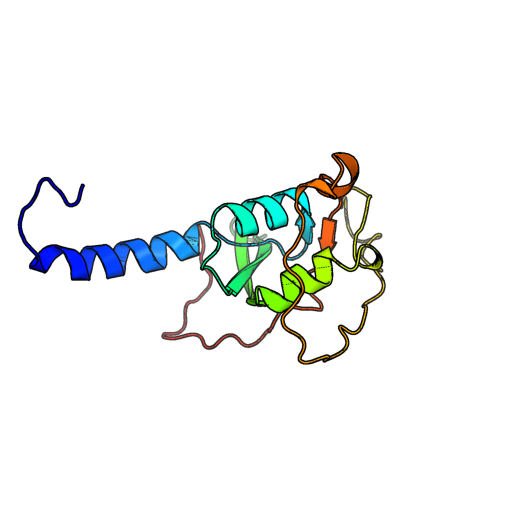A 1 74 ? -4.413 -7.685 -3.812 1.00 90.12 74 ARG A CA 1
ATOM 592 C C . ARG A 1 74 ? -4.842 -8.468 -2.581 1.00 90.12 74 ARG A C 1
ATOM 594 O O . ARG A 1 74 ? -5.179 -7.866 -1.573 1.00 90.12 74 ARG A O 1
ATOM 601 N N . ASN A 1 75 ? -4.843 -9.794 -2.658 1.00 87.94 75 ASN A N 1
ATOM 602 C CA . ASN A 1 75 ? -5.181 -10.667 -1.532 1.00 87.94 75 ASN A CA 1
ATOM 603 C C . ASN A 1 75 ? -4.228 -10.457 -0.344 1.00 87.94 75 ASN A C 1
ATOM 605 O O . ASN A 1 75 ? -4.693 -10.368 0.787 1.00 87.94 75 ASN A O 1
ATOM 609 N N . VAL A 1 76 ? -2.923 -10.326 -0.601 1.00 87.81 76 VAL A N 1
ATOM 610 C CA . VAL A 1 76 ? -1.910 -10.021 0.421 1.00 87.81 76 VAL A CA 1
ATOM 611 C C . VAL A 1 76 ? -2.203 -8.661 1.046 1.00 87.81 76 VAL A C 1
ATOM 613 O O . VAL A 1 76 ? -2.327 -8.561 2.263 1.00 87.81 76 VAL A O 1
ATOM 616 N N . LEU A 1 77 ? -2.424 -7.637 0.218 1.00 89.44 77 LEU A N 1
ATOM 617 C CA . LEU A 1 77 ? -2.734 -6.288 0.684 1.00 89.44 77 LEU A CA 1
ATOM 618 C C . LEU A 1 77 ? -4.012 -6.238 1.538 1.00 89.44 77 LEU A C 1
ATOM 620 O O . LEU A 1 77 ? -4.030 -5.637 2.608 1.00 89.44 77 LEU A O 1
ATOM 624 N N . VAL A 1 78 ? -5.076 -6.914 1.100 1.00 89.62 78 VAL A N 1
ATOM 625 C CA . VAL A 1 78 ? -6.339 -7.012 1.844 1.00 89.62 78 VAL A CA 1
ATOM 626 C C . VAL A 1 78 ? -6.132 -7.693 3.197 1.00 89.62 78 VAL A C 1
ATOM 628 O O . VAL A 1 78 ? -6.663 -7.222 4.200 1.00 89.62 78 VAL A O 1
ATOM 631 N N . ARG A 1 79 ? -5.334 -8.765 3.260 1.00 86.94 79 ARG A N 1
ATOM 632 C CA . ARG A 1 79 ? -5.019 -9.442 4.527 1.00 86.94 79 ARG A CA 1
ATOM 633 C C . ARG A 1 79 ? -4.226 -8.543 5.476 1.00 86.94 79 ARG A C 1
ATOM 635 O O . ARG A 1 79 ? -4.572 -8.476 6.652 1.00 86.94 79 ARG A O 1
ATOM 642 N N . LEU A 1 80 ? -3.243 -7.799 4.967 1.00 88.06 80 LEU A N 1
ATOM 643 C CA . LEU A 1 80 ? -2.494 -6.811 5.756 1.00 88.06 80 LEU A CA 1
ATOM 644 C C . LEU A 1 80 ? -3.410 -5.719 6.329 1.00 88.06 80 LEU A C 1
ATOM 646 O O . LEU A 1 80 ? -3.246 -5.294 7.470 1.00 88.06 80 LEU A O 1
ATOM 650 N N . LEU A 1 81 ? -4.422 -5.299 5.569 1.00 88.88 81 LEU A N 1
ATOM 651 C CA . LEU A 1 81 ? -5.398 -4.301 6.013 1.00 88.88 81 LEU A CA 1
ATOM 652 C C . LEU A 1 81 ? -6.435 -4.850 7.007 1.00 88.88 81 LEU A C 1
ATOM 654 O O . LEU A 1 81 ? -6.987 -4.088 7.797 1.00 88.88 81 LEU A O 1
ATOM 658 N N . HIS A 1 82 ? -6.690 -6.158 7.029 1.00 87.38 82 HIS A N 1
ATOM 659 C CA . HIS A 1 82 ? -7.437 -6.779 8.132 1.00 87.38 82 HIS A CA 1
ATOM 660 C C . HIS A 1 82 ? -6.587 -6.880 9.404 1.00 87.38 82 HIS A C 1
ATOM 662 O O . HIS A 1 82 ? -7.099 -6.752 10.517 1.00 87.38 82 HIS A O 1
ATOM 668 N N . GLN A 1 83 ? -5.276 -7.073 9.253 1.00 84.19 83 GLN A N 1
ATOM 669 C CA . GLN A 1 83 ? -4.338 -7.255 10.356 1.00 84.19 83 GLN A CA 1
ATOM 670 C C . GLN A 1 83 ? -3.676 -5.937 10.778 1.00 84.19 83 GLN A C 1
ATOM 672 O O . GLN A 1 83 ? -2.502 -5.684 10.493 1.00 84.19 83 GLN A O 1
ATOM 677 N N . LYS A 1 84 ? -4.401 -5.136 11.571 1.00 80.62 84 LYS A N 1
ATOM 678 C CA . LYS A 1 84 ? -3.904 -3.859 12.127 1.00 80.62 84 LYS A CA 1
ATOM 679 C C . LYS A 1 84 ? -2.590 -3.960 12.919 1.00 80.62 84 LYS A C 1
ATOM 681 O O . LYS A 1 84 ? -1.936 -2.950 13.144 1.00 80.62 84 LYS A O 1
ATOM 686 N N . ALA A 1 85 ? -2.193 -5.163 13.340 1.00 73.00 85 ALA A N 1
ATOM 687 C CA . ALA A 1 85 ? -0.928 -5.412 14.033 1.00 73.00 85 ALA A CA 1
ATOM 688 C C . ALA A 1 85 ? 0.315 -5.119 13.171 1.00 73.00 85 ALA A C 1
ATOM 690 O O . ALA A 1 85 ? 1.398 -4.909 13.709 1.00 73.00 85 ALA A O 1
ATOM 691 N N . THR A 1 86 ? 0.161 -5.081 11.844 1.00 71.81 86 THR A N 1
ATOM 692 C CA . THR A 1 86 ? 1.246 -4.750 10.907 1.00 71.81 86 THR A CA 1
ATOM 693 C C . THR A 1 86 ? 1.414 -3.243 10.687 1.00 71.81 86 THR A C 1
ATOM 695 O O . THR A 1 86 ? 2.291 -2.826 9.933 1.00 71.81 86 THR A O 1
ATOM 698 N N . TRP A 1 87 ? 0.574 -2.414 11.319 1.00 83.81 87 TRP A N 1
ATOM 699 C CA . TRP A 1 87 ? 0.517 -0.980 11.061 1.00 83.81 87 TRP A CA 1
ATOM 700 C C . TRP A 1 87 ? 1.394 -0.195 12.034 1.00 83.81 87 TRP A C 1
ATOM 702 O O . TRP A 1 87 ? 1.401 -0.452 13.238 1.00 83.81 87 TRP A O 1
ATOM 712 N N . ASN A 1 88 ? 2.079 0.819 11.516 1.00 79.19 88 ASN A N 1
ATOM 713 C CA . ASN A 1 88 ? 2.869 1.754 12.299 1.00 79.19 88 ASN A CA 1
ATOM 714 C C . ASN A 1 88 ? 2.149 3.117 12.386 1.00 79.19 88 ASN A C 1
ATOM 716 O O . ASN A 1 88 ? 1.926 3.744 11.347 1.00 79.19 88 ASN A O 1
ATOM 720 N N . PRO A 1 89 ? 1.772 3.593 13.591 1.00 71.94 89 PRO A N 1
ATOM 721 C CA . PRO A 1 89 ? 1.110 4.887 13.768 1.00 71.94 89 PRO A CA 1
ATOM 722 C C . PRO A 1 89 ? 2.073 6.085 13.711 1.00 71.94 89 PRO A C 1
ATOM 724 O O . PRO A 1 89 ? 1.618 7.228 13.693 1.00 71.94 89 PRO A O 1
ATOM 727 N N . PHE A 1 90 ? 3.391 5.862 13.728 1.00 66.19 90 PHE A N 1
ATOM 728 C CA . PHE A 1 90 ? 4.381 6.934 13.721 1.00 66.19 90 PHE A CA 1
ATOM 729 C C . PHE A 1 90 ? 4.785 7.323 12.295 1.00 66.19 90 PHE A C 1
ATOM 731 O O . PHE A 1 90 ? 4.941 6.482 11.411 1.00 66.19 90 PHE A O 1
ATOM 738 N N . SER A 1 91 ? 4.988 8.629 12.088 1.00 57.19 91 SER A N 1
ATOM 739 C CA . SER A 1 91 ? 5.596 9.169 10.870 1.00 57.19 91 SER A CA 1
ATOM 740 C C . SER A 1 91 ? 6.993 8.576 10.710 1.00 57.19 91 SER A C 1
ATOM 742 O O . SER A 1 91 ? 7.824 8.743 11.602 1.00 57.19 91 SER A O 1
ATOM 744 N N . CYS A 1 92 ? 7.259 7.923 9.577 1.00 51.69 92 CYS A N 1
ATOM 745 C CA . CYS A 1 92 ? 8.592 7.455 9.196 1.00 51.69 92 CYS A CA 1
ATOM 746 C C . CYS A 1 92 ? 9.532 8.648 8.966 1.00 51.69 92 CYS A C 1
ATOM 748 O O . CYS A 1 92 ? 9.731 9.083 7.836 1.00 51.69 92 CYS A O 1
ATOM 750 N N . ALA A 1 93 ? 10.078 9.194 10.047 1.00 49.25 93 ALA A N 1
ATOM 751 C CA . ALA A 1 93 ? 11.370 9.852 10.029 1.00 49.25 93 ALA A CA 1
ATOM 752 C C . ALA A 1 93 ? 12.387 8.798 10.483 1.00 49.25 93 ALA A C 1
ATOM 754 O O . ALA A 1 93 ? 12.398 8.410 11.645 1.00 49.25 93 ALA A O 1
ATOM 755 N N . ASP A 1 94 ? 13.139 8.294 9.511 1.00 48.50 94 ASP A N 1
ATOM 756 C CA . ASP A 1 94 ? 14.461 7.682 9.618 1.00 48.50 94 ASP A CA 1
ATOM 757 C C . ASP A 1 94 ? 14.668 6.520 10.616 1.00 48.50 94 ASP A C 1
ATOM 759 O O . ASP A 1 94 ? 14.729 6.672 11.832 1.00 48.50 94 ASP A O 1
ATOM 763 N N . HIS A 1 95 ? 14.887 5.339 10.029 1.00 47.91 95 HIS A N 1
ATOM 764 C CA . HIS A 1 95 ? 15.729 4.224 10.496 1.00 47.91 95 HIS A CA 1
ATOM 765 C C . HIS A 1 95 ? 15.451 3.522 11.843 1.00 47.91 95 HIS A C 1
ATOM 767 O O . HIS A 1 95 ? 15.995 2.439 12.052 1.00 47.91 95 HIS A O 1
ATOM 773 N N . GLU A 1 96 ? 14.611 4.041 12.742 1.00 44.41 96 GLU A N 1
ATOM 774 C CA . GLU A 1 96 ? 14.455 3.458 14.091 1.00 44.41 96 GLU A CA 1
ATOM 775 C C . GLU A 1 96 ? 13.110 2.748 14.345 1.00 44.41 96 GLU A C 1
ATOM 777 O O . GLU A 1 96 ? 12.988 1.985 15.304 1.00 44.41 96 GLU A O 1
ATOM 782 N N . SER A 1 97 ? 12.107 2.915 13.474 1.00 43.31 97 SER A N 1
ATOM 783 C CA . SER A 1 97 ? 10.743 2.382 13.685 1.00 43.31 97 SER A CA 1
ATOM 784 C C . SER A 1 97 ? 10.376 1.176 12.800 1.00 43.31 97 SER A C 1
ATOM 786 O O . SER A 1 97 ? 9.202 0.855 12.629 1.00 43.31 97 SER A O 1
ATOM 788 N N . ASP A 1 98 ? 11.370 0.477 12.246 1.00 48.06 98 ASP A N 1
ATOM 789 C CA . ASP A 1 98 ? 11.151 -0.579 11.236 1.00 48.06 98 ASP A CA 1
ATOM 790 C C . ASP A 1 98 ? 10.840 -1.964 11.804 1.00 48.06 98 ASP A C 1
ATOM 792 O O . ASP A 1 98 ? 10.569 -2.910 11.068 1.00 48.06 98 ASP A O 1
ATOM 796 N N . ARG A 1 99 ? 10.819 -2.101 13.131 1.00 49.12 99 ARG A N 1
ATOM 797 C CA . ARG A 1 99 ? 10.430 -3.349 13.795 1.00 49.12 99 ARG A CA 1
ATOM 798 C C . ARG A 1 99 ? 8.914 -3.441 13.958 1.00 49.12 99 ARG A C 1
ATOM 800 O O . ARG A 1 99 ? 8.425 -3.694 15.056 1.00 49.12 99 ARG A O 1
ATOM 807 N N . THR A 1 100 ? 8.149 -3.246 12.887 1.00 52.78 100 THR A N 1
ATOM 808 C CA . THR A 1 100 ? 6.800 -3.824 12.854 1.00 52.78 100 THR A CA 1
ATOM 809 C C . THR A 1 100 ? 6.966 -5.336 12.859 1.00 52.78 100 THR A C 1
ATOM 811 O O . THR A 1 100 ? 7.720 -5.871 12.046 1.00 52.78 100 THR A O 1
ATOM 814 N N . ASN A 1 101 ? 6.321 -6.027 13.801 1.00 53.62 101 ASN A N 1
ATOM 815 C CA . ASN A 1 101 ? 6.393 -7.483 13.868 1.00 53.62 101 ASN A CA 1
ATOM 816 C C . ASN A 1 101 ? 5.967 -8.059 12.513 1.00 53.62 101 ASN A C 1
ATOM 818 O O . ASN A 1 101 ? 4.857 -7.798 12.045 1.00 53.62 101 ASN A O 1
ATOM 822 N N . VAL A 1 102 ? 6.859 -8.821 11.879 1.00 57.16 102 VAL A N 1
ATOM 823 C CA . VAL A 1 102 ? 6.527 -9.572 10.669 1.00 57.16 102 VAL A CA 1
ATOM 824 C C . VAL A 1 102 ? 5.476 -10.594 11.073 1.00 57.16 102 VAL A C 1
ATOM 826 O O . VAL A 1 102 ? 5.759 -11.525 11.829 1.00 57.16 102 VAL A O 1
ATOM 829 N N . HIS A 1 103 ? 4.247 -10.392 10.615 1.00 64.88 103 HIS A N 1
ATOM 830 C CA . HIS A 1 103 ? 3.170 -11.331 10.855 1.00 64.88 103 HIS A CA 1
ATOM 831 C C . HIS A 1 103 ? 3.128 -12.308 9.693 1.00 64.88 103 HIS A C 1
ATOM 833 O O . HIS A 1 103 ? 2.944 -11.923 8.542 1.00 64.88 103 HIS A O 1
ATOM 839 N N . VAL A 1 104 ? 3.306 -13.594 9.994 1.00 63.47 104 VAL A N 1
ATOM 840 C CA . VAL A 1 104 ? 3.086 -14.643 9.002 1.00 63.47 104 VAL A CA 1
ATOM 841 C C . VAL A 1 104 ? 1.610 -14.596 8.622 1.00 63.47 104 VAL A C 1
ATOM 843 O O . VAL A 1 104 ? 0.737 -14.838 9.454 1.00 63.47 104 VAL A O 1
ATOM 846 N N . LEU A 1 105 ? 1.332 -14.240 7.369 1.00 65.25 105 LEU A N 1
ATOM 847 C CA . LEU A 1 105 ? -0.012 -14.321 6.820 1.00 65.25 105 LEU A CA 1
ATOM 848 C C . LEU A 1 105 ? -0.357 -15.805 6.697 1.00 65.25 105 LEU A C 1
ATOM 850 O O . LEU A 1 105 ? 0.171 -16.488 5.819 1.00 65.25 105 LEU A O 1
ATOM 854 N N . GLU A 1 106 ? -1.202 -16.313 7.594 1.00 63.00 106 GLU A N 1
ATOM 855 C CA . GLU A 1 106 ? -1.662 -17.699 7.528 1.00 63.00 106 GLU A CA 1
ATOM 856 C C . GLU A 1 106 ? -2.298 -17.966 6.155 1.00 63.00 106 GLU A C 1
ATOM 858 O O . GLU A 1 106 ? -3.041 -17.150 5.591 1.00 63.00 106 GLU A O 1
ATOM 863 N N . SER A 1 107 ? -1.918 -19.099 5.566 1.00 52.41 107 SER A N 1
ATOM 864 C CA . SER A 1 107 ? -2.224 -19.487 4.191 1.00 52.41 107 SER A CA 1
ATOM 865 C C . SER A 1 107 ? -3.641 -20.029 4.038 1.00 52.41 107 SER A C 1
ATOM 867 O O . SER A 1 107 ? -3.861 -20.933 3.233 1.00 52.41 107 SER A O 1
ATOM 869 N N . ASP A 1 108 ? -4.602 -19.526 4.808 1.00 53.56 108 ASP A N 1
ATOM 870 C CA . ASP A 1 108 ? -5.966 -20.009 4.683 1.00 53.56 108 ASP A CA 1
ATOM 871 C C . ASP A 1 108 ? -6.476 -19.615 3.301 1.00 53.56 108 ASP A C 1
ATOM 873 O O . ASP A 1 108 ? -6.470 -18.447 2.909 1.00 53.56 108 ASP A O 1
ATOM 877 N N . HIS A 1 109 ? -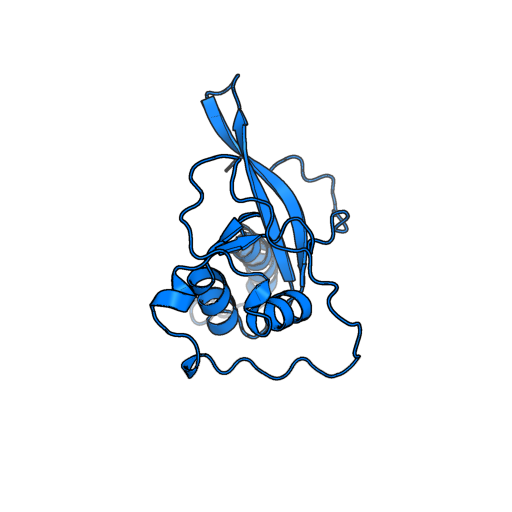6.828 -20.628 2.515 1.00 51.31 109 HIS A N 1
ATOM 878 C CA . HIS A 1 109 ? -7.318 -20.531 1.141 1.00 51.31 109 HIS A CA 1
ATOM 879 C C . HIS A 1 109 ? -8.704 -19.875 1.036 1.00 51.31 109 HIS A C 1
ATOM 881 O O . HIS A 1 109 ? -9.314 -19.912 -0.029 1.00 51.31 109 HIS A O 1
ATOM 887 N N . GLU A 1 110 ? -9.208 -19.271 2.110 1.00 54.75 110 GLU A N 1
ATOM 888 C CA . GLU A 1 110 ? -10.462 -18.541 2.072 1.00 54.75 110 GLU A CA 1
ATOM 889 C C . GLU A 1 110 ? -10.268 -17.222 1.321 1.00 54.75 110 GLU A C 1
ATOM 891 O O . GLU A 1 110 ? -9.331 -16.448 1.579 1.00 54.75 110 GLU A O 1
ATOM 896 N N . ASP A 1 111 ? -11.149 -17.000 0.344 1.00 58.62 111 ASP A N 1
ATOM 897 C CA . ASP A 1 111 ? -11.302 -15.733 -0.356 1.00 58.62 111 ASP A CA 1
ATOM 898 C C . ASP A 1 111 ? -11.292 -14.611 0.680 1.00 58.62 111 ASP A C 1
ATOM 900 O O . ASP A 1 111 ? -12.146 -14.558 1.566 1.00 58.62 111 ASP A O 1
ATOM 904 N N . ALA A 1 112 ? -10.270 -13.752 0.621 1.00 61.84 112 ALA A N 1
ATOM 905 C CA . ALA A 1 112 ? -10.078 -12.729 1.634 1.00 61.84 112 ALA A CA 1
ATOM 906 C C . ALA A 1 112 ? -11.363 -11.897 1.744 1.00 61.84 112 ALA A C 1
ATOM 908 O O . ALA A 1 112 ? -11.792 -11.293 0.757 1.00 61.84 112 ALA A O 1
ATOM 909 N N . VAL A 1 113 ? -11.978 -11.903 2.933 1.00 74.50 113 VAL A N 1
ATOM 910 C CA . VAL A 1 113 ? -13.238 -11.201 3.199 1.00 74.50 113 VAL A CA 1
ATOM 911 C C . VAL A 1 113 ? -13.125 -9.772 2.660 1.00 74.50 113 VAL A C 1
ATOM 913 O O . VAL A 1 113 ? -12.133 -9.099 2.969 1.00 74.50 113 VAL A O 1
ATOM 916 N N . PRO A 1 114 ? -14.092 -9.287 1.857 1.00 79.38 114 PRO A N 1
ATOM 917 C CA . PRO A 1 114 ? -14.044 -7.932 1.330 1.00 79.38 114 PRO A CA 1
ATOM 918 C C . PRO A 1 114 ? -13.825 -6.908 2.448 1.00 79.38 114 PRO A C 1
ATOM 920 O O . PRO A 1 114 ? -14.431 -7.000 3.519 1.00 79.38 114 PRO A O 1
ATOM 923 N N . LEU A 1 115 ? -12.945 -5.935 2.207 1.00 83.94 115 LEU A N 1
ATOM 924 C CA . LEU A 1 115 ? -12.707 -4.863 3.168 1.00 83.94 115 LEU A CA 1
ATOM 925 C C . LEU A 1 115 ? -13.948 -3.984 3.272 1.00 83.94 115 LEU A C 1
ATOM 927 O O . LEU A 1 115 ? -14.437 -3.453 2.277 1.00 83.94 115 LEU A O 1
ATOM 931 N N . ASP A 1 116 ? -14.414 -3.787 4.498 1.00 87.06 116 ASP A N 1
ATOM 932 C CA . ASP A 1 116 ? -15.405 -2.765 4.792 1.00 87.06 116 ASP A CA 1
ATOM 933 C C . ASP A 1 116 ? -14.684 -1.445 5.080 1.00 87.06 116 ASP A C 1
ATOM 935 O O . ASP A 1 116 ? -14.194 -1.207 6.187 1.00 87.06 116 ASP A O 1
ATOM 939 N N . MET A 1 117 ? -14.617 -0.589 4.059 1.00 85.19 117 MET A N 1
ATOM 940 C CA . MET A 1 117 ? -13.909 0.695 4.105 1.00 85.19 117 MET A CA 1
ATOM 941 C C . MET A 1 117 ? -14.457 1.647 5.180 1.00 85.19 117 MET A C 1
ATOM 943 O O . MET A 1 117 ? -13.737 2.537 5.639 1.00 85.19 117 MET A O 1
ATOM 947 N N . SER A 1 118 ? -15.708 1.454 5.620 1.00 86.81 118 SER A N 1
ATOM 948 C CA . SER A 1 118 ? -16.335 2.281 6.659 1.00 86.81 118 SER A CA 1
ATOM 949 C C . SER A 1 118 ? -15.751 2.040 8.056 1.00 86.81 118 SER A C 1
ATOM 951 O O . SER A 1 118 ? -15.860 2.900 8.928 1.00 86.81 118 SER A O 1
ATOM 953 N N . LYS A 1 119 ? -15.072 0.902 8.265 1.00 88.19 119 LYS A N 1
ATOM 954 C CA . LYS A 1 119 ? -14.448 0.533 9.546 1.00 88.19 119 LYS A CA 1
ATOM 955 C C . LYS A 1 119 ? -13.101 1.217 9.797 1.00 88.19 119 LYS A C 1
ATOM 957 O O . LYS A 1 119 ? -12.547 1.077 10.886 1.00 88.19 119 LYS A O 1
ATOM 962 N N . PHE A 1 120 ? -12.567 1.934 8.809 1.00 89.50 120 PHE A N 1
ATOM 963 C CA . PHE A 1 120 ? -11.272 2.604 8.896 1.00 89.50 120 PHE A CA 1
ATOM 964 C C . PHE A 1 120 ? -11.454 4.057 9.328 1.00 89.50 120 PHE A C 1
ATOM 966 O O . PHE A 1 1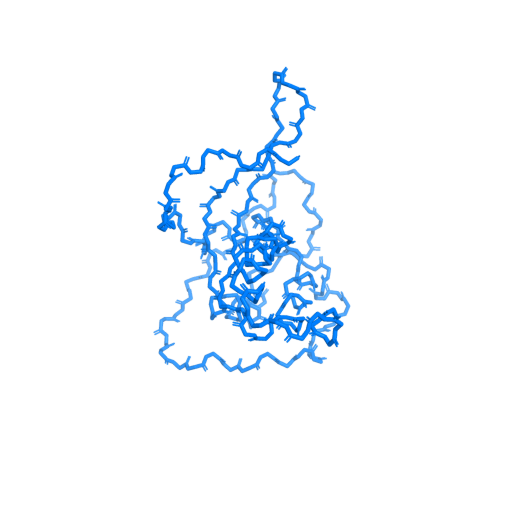20 ? -11.976 4.885 8.577 1.00 89.50 120 PHE A O 1
ATOM 973 N N . SER A 1 121 ? -10.997 4.368 10.540 1.00 91.56 121 SER A N 1
ATOM 974 C CA . SER A 1 121 ? -11.008 5.724 11.089 1.00 91.56 121 SER A CA 1
ATOM 975 C C . SER A 1 121 ? -10.001 6.642 10.383 1.00 91.56 121 SER A C 1
ATOM 977 O O . SER A 1 121 ? -9.130 6.194 9.639 1.00 91.56 121 SER A O 1
ATOM 979 N N . VAL A 1 122 ? -10.083 7.950 10.643 1.00 89.88 122 VAL A N 1
ATOM 980 C CA . VAL A 1 122 ? -9.091 8.916 10.134 1.00 89.88 122 VAL A CA 1
ATOM 981 C C . VAL A 1 122 ? -7.689 8.587 10.654 1.00 89.88 122 VAL A C 1
ATOM 983 O O . VAL A 1 122 ? -6.736 8.633 9.887 1.00 89.88 122 VAL A O 1
ATOM 986 N N . ALA A 1 123 ? -7.572 8.183 11.923 1.00 87.75 123 ALA A N 1
ATOM 987 C CA . ALA A 1 123 ? -6.295 7.783 12.509 1.00 87.75 123 ALA A CA 1
ATOM 988 C C . ALA A 1 123 ? -5.720 6.533 11.826 1.00 87.75 123 ALA A C 1
ATOM 990 O O . ALA A 1 123 ? -4.534 6.499 11.525 1.00 87.75 123 ALA A O 1
ATOM 991 N N . ASP A 1 124 ? -6.569 5.547 11.511 1.00 89.50 124 ASP A N 1
ATOM 992 C CA . ASP A 1 124 ? -6.144 4.341 10.791 1.00 89.50 124 ASP A CA 1
ATOM 993 C C . ASP A 1 124 ? -5.549 4.676 9.418 1.00 89.50 124 ASP A C 1
ATOM 995 O O . ASP A 1 124 ? -4.572 4.064 9.004 1.00 89.50 124 ASP A O 1
ATOM 999 N N . ARG A 1 125 ? -6.126 5.654 8.710 1.00 90.00 125 ARG A N 1
ATOM 1000 C CA . ARG A 1 125 ? -5.681 6.059 7.366 1.00 90.00 125 ARG A CA 1
ATOM 1001 C C . ARG A 1 125 ? -4.330 6.778 7.364 1.00 90.00 125 ARG A C 1
ATOM 1003 O O . ARG A 1 125 ? -3.656 6.758 6.335 1.00 90.00 125 ARG A O 1
ATOM 1010 N N . GLU A 1 126 ? -3.944 7.380 8.487 1.00 88.06 126 GLU A N 1
ATOM 1011 C CA . GLU A 1 126 ? -2.636 8.022 8.669 1.00 88.06 126 GLU A CA 1
ATOM 1012 C C . GLU A 1 126 ? -1.534 7.033 9.084 1.00 88.06 126 GLU A C 1
ATOM 1014 O O . GLU A 1 126 ? -0.355 7.382 9.022 1.00 88.06 126 GLU A O 1
ATOM 1019 N N . CYS A 1 127 ? -1.887 5.800 9.466 1.00 87.38 127 CYS A N 1
ATOM 1020 C CA . CYS A 1 127 ? -0.908 4.752 9.741 1.00 87.38 127 CYS A CA 1
ATOM 1021 C C . CYS A 1 127 ? -0.183 4.300 8.464 1.00 87.38 127 CYS A C 1
ATOM 1023 O O . CYS A 1 127 ? -0.701 4.405 7.348 1.00 87.38 127 CYS A O 1
ATOM 1025 N N . PHE A 1 128 ? 1.000 3.723 8.645 1.00 86.69 128 PHE A N 1
ATOM 1026 C CA . PHE A 1 128 ? 1.825 3.155 7.582 1.00 86.69 128 PHE A CA 1
ATOM 1027 C C . PHE A 1 128 ? 1.868 1.631 7.664 1.00 86.69 128 PHE A C 1
ATOM 1029 O O . PHE A 1 128 ? 1.808 1.061 8.751 1.00 86.69 128 PHE A O 1
ATOM 1036 N N . VAL A 1 129 ? 2.025 0.972 6.520 1.00 86.81 129 VAL A N 1
ATOM 1037 C CA . VAL A 1 129 ? 2.310 -0.465 6.427 1.00 86.81 129 VAL A CA 1
ATOM 1038 C C . VAL A 1 129 ? 3.671 -0.637 5.765 1.00 86.81 129 VAL A C 1
ATOM 1040 O O . VAL A 1 129 ? 3.918 -0.031 4.721 1.00 86.81 129 VAL A O 1
ATOM 1043 N N . ASN A 1 130 ? 4.541 -1.457 6.363 1.00 86.00 130 ASN A N 1
ATOM 1044 C CA . ASN A 1 130 ? 5.781 -1.877 5.714 1.00 86.00 130 ASN A CA 1
ATOM 1045 C C . ASN A 1 130 ? 5.500 -3.090 4.810 1.00 86.00 130 ASN A C 1
ATOM 1047 O O . ASN A 1 130 ? 5.179 -4.178 5.290 1.00 86.00 130 ASN A O 1
ATOM 1051 N N . LEU A 1 131 ? 5.586 -2.875 3.500 1.00 86.69 131 LEU A N 1
ATOM 1052 C CA . LEU A 1 131 ? 5.352 -3.860 2.452 1.00 86.69 131 LEU A CA 1
ATOM 1053 C C . LEU A 1 131 ? 6.593 -4.703 2.141 1.00 86.69 131 LEU A C 1
ATOM 1055 O O . LEU A 1 131 ? 6.420 -5.786 1.589 1.00 86.69 131 LEU A O 1
ATOM 1059 N N . GLU A 1 132 ? 7.800 -4.260 2.510 1.00 83.06 132 GLU A N 1
ATOM 1060 C CA . GLU A 1 132 ? 9.092 -4.910 2.211 1.00 83.06 132 GLU A CA 1
ATOM 1061 C C . GLU A 1 132 ? 9.057 -6.430 2.459 1.00 83.06 132 GLU A C 1
ATOM 1063 O O . GLU A 1 132 ? 9.440 -7.228 1.607 1.00 83.06 132 GLU A O 1
ATOM 1068 N N . PHE A 1 133 ? 8.480 -6.853 3.589 1.00 80.31 133 PHE A N 1
ATOM 1069 C CA . PHE A 1 133 ? 8.422 -8.262 3.999 1.00 80.31 133 PHE A CA 1
ATOM 1070 C C . PHE A 1 133 ? 7.346 -9.107 3.295 1.00 80.31 133 PHE A C 1
ATOM 1072 O O . PHE A 1 133 ? 7.303 -10.323 3.484 1.00 80.31 133 PHE A O 1
ATOM 1079 N N . TYR A 1 134 ? 6.458 -8.487 2.5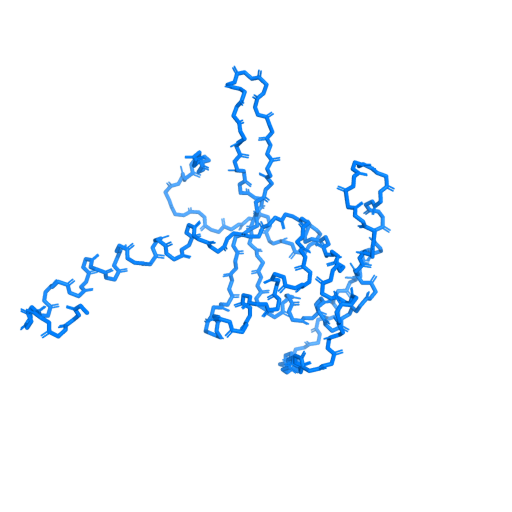16 1.00 84.44 134 TYR A N 1
ATOM 1080 C CA . TYR A 1 134 ? 5.301 -9.137 1.879 1.00 84.44 134 TYR A CA 1
ATOM 1081 C C . TYR A 1 134 ? 5.325 -9.047 0.351 1.00 84.44 134 TYR A C 1
ATOM 1083 O O . TYR A 1 134 ? 4.437 -9.574 -0.327 1.00 84.44 134 TYR A O 1
ATOM 1091 N N . VAL A 1 135 ? 6.326 -8.362 -0.194 1.00 87.19 135 VAL A N 1
ATOM 1092 C CA . VAL A 1 135 ? 6.555 -8.231 -1.626 1.00 87.19 135 VAL A CA 1
ATOM 1093 C C . VAL A 1 135 ? 7.061 -9.554 -2.195 1.00 87.19 135 VAL A C 1
ATOM 1095 O O . VAL A 1 135 ? 7.849 -10.262 -1.578 1.00 87.19 135 VAL A O 1
ATOM 1098 N N . ASN A 1 136 ? 6.620 -9.889 -3.408 1.00 85.12 136 ASN A N 1
ATOM 1099 C CA . ASN A 1 136 ? 7.293 -10.880 -4.235 1.00 85.12 136 ASN A CA 1
ATOM 1100 C C . ASN A 1 136 ? 8.515 -10.214 -4.901 1.00 85.12 136 ASN A C 1
ATOM 1102 O O . ASN A 1 136 ? 8.302 -9.423 -5.829 1.00 85.12 136 ASN A O 1
ATOM 1106 N N . PRO A 1 137 ? 9.757 -10.538 -4.479 1.00 80.56 137 PRO A N 1
ATOM 1107 C CA . PRO A 1 137 ? 10.975 -9.857 -4.925 1.00 80.56 137 PRO A CA 1
ATOM 1108 C C . PRO A 1 137 ? 11.437 -10.293 -6.322 1.00 80.56 137 PRO A C 1
ATOM 1110 O O . PRO A 1 137 ? 12.410 -9.778 -6.860 1.00 80.56 137 PRO A O 1
ATOM 1113 N N . SER A 1 138 ? 10.785 -11.289 -6.927 1.00 74.81 138 SER A N 1
ATOM 1114 C CA . SER A 1 138 ? 11.143 -11.804 -8.252 1.00 74.81 138 SER A CA 1
ATOM 1115 C C . SER A 1 138 ? 9.951 -11.740 -9.208 1.00 74.81 138 SER A C 1
ATOM 1117 O O . SER A 1 138 ? 9.447 -12.781 -9.645 1.00 74.81 138 SER A O 1
ATOM 1119 N N . PRO A 1 139 ? 9.453 -10.533 -9.540 1.00 69.94 139 PRO A N 1
ATOM 1120 C CA . PRO A 1 139 ? 8.436 -10.398 -10.569 1.00 69.94 139 PRO A CA 1
ATOM 1121 C C . PRO A 1 139 ? 9.001 -10.841 -11.926 1.00 69.94 139 PRO A C 1
ATOM 1123 O O . PRO A 1 139 ? 10.161 -10.593 -12.251 1.00 69.94 139 PRO A O 1
ATOM 1126 N N . GLY A 1 140 ? 8.176 -11.498 -12.744 1.00 61.94 140 GLY A N 1
ATOM 1127 C CA . GLY A 1 140 ? 8.552 -11.842 -14.114 1.00 61.94 140 GLY A CA 1
ATOM 1128 C C . GLY A 1 140 ? 8.729 -10.575 -14.951 1.00 61.94 140 GLY A C 1
ATOM 1129 O O . GLY A 1 140 ? 7.744 -9.985 -15.389 1.00 61.94 140 GLY A O 1
ATOM 1130 N N . LEU A 1 141 ? 9.973 -10.149 -15.166 1.00 60.94 141 LEU A N 1
ATOM 1131 C CA . LEU A 1 141 ? 10.300 -8.987 -15.989 1.00 60.94 141 LEU A CA 1
ATOM 1132 C C . LEU A 1 141 ? 10.397 -9.407 -17.459 1.00 60.94 141 LEU A C 1
ATOM 1134 O O . LEU A 1 141 ? 11.284 -10.169 -17.842 1.00 60.94 141 LEU A O 1
ATOM 1138 N N . ILE A 1 142 ? 9.500 -8.899 -18.303 1.00 54.97 142 ILE A N 1
ATOM 1139 C CA . ILE A 1 142 ? 9.590 -9.085 -19.755 1.00 54.97 142 ILE A CA 1
ATOM 1140 C C . ILE A 1 142 ? 10.411 -7.915 -2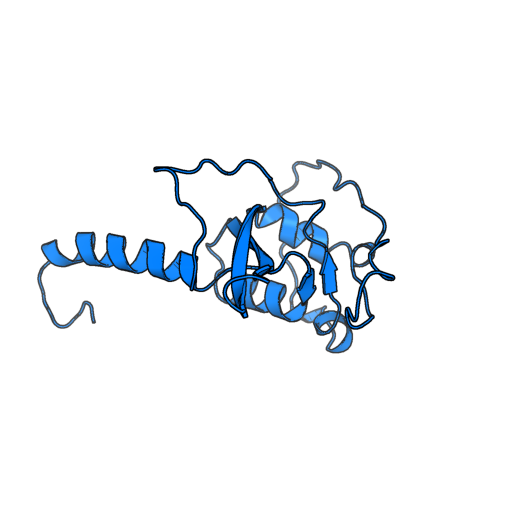0.312 1.00 54.97 142 ILE A C 1
ATOM 1142 O O . ILE A 1 142 ? 10.002 -6.765 -20.187 1.00 54.97 142 ILE A O 1
ATOM 1146 N N . ASN A 1 143 ? 11.560 -8.219 -20.926 1.00 48.75 143 ASN A N 1
ATOM 1147 C CA . ASN A 1 143 ? 12.498 -7.276 -21.561 1.00 48.75 143 ASN A CA 1
ATOM 1148 C C . ASN A 1 143 ? 13.295 -6.342 -20.630 1.00 48.75 143 ASN A C 1
ATOM 1150 O O . ASN A 1 143 ? 13.345 -5.146 -20.893 1.00 48.75 143 ASN A O 1
ATOM 1154 N N . GLY A 1 144 ? 13.965 -6.865 -19.593 1.00 44.72 144 GLY A N 1
ATOM 1155 C CA . GLY A 1 144 ? 15.113 -6.184 -18.964 1.00 44.72 144 GLY A CA 1
ATOM 1156 C C . GLY A 1 144 ? 14.913 -4.694 -18.660 1.00 44.72 144 GLY A C 1
ATOM 1157 O O . GLY A 1 144 ? 15.791 -3.895 -18.978 1.00 44.72 144 GLY A O 1
ATOM 1158 N N . ALA A 1 145 ? 13.752 -4.318 -18.114 1.00 43.75 145 ALA A N 1
ATOM 1159 C CA . ALA A 1 145 ? 13.448 -2.946 -17.731 1.00 43.75 145 ALA A CA 1
ATOM 1160 C C . ALA A 1 145 ? 14.371 -2.525 -16.573 1.00 43.75 145 ALA A C 1
ATOM 1162 O O . ALA A 1 145 ? 14.054 -2.698 -15.399 1.00 43.75 145 ALA A O 1
ATOM 1163 N N . PHE A 1 146 ? 15.550 -2.030 -16.948 1.00 42.69 146 PHE A N 1
ATOM 1164 C CA . PHE A 1 146 ? 16.418 -1.159 -16.162 1.00 42.69 146 PHE A CA 1
ATOM 1165 C C . PHE A 1 146 ? 15.600 0.010 -15.577 1.00 42.69 146 PHE A C 1
ATOM 1167 O O . PHE A 1 146 ? 14.527 0.315 -16.109 1.00 42.69 146 PHE A O 1
ATOM 1174 N N . PRO A 1 147 ? 16.048 0.612 -14.459 1.00 42.53 147 PRO A N 1
ATOM 1175 C CA . PRO A 1 147 ? 15.181 1.325 -13.528 1.00 42.53 147 PRO A CA 1
ATOM 1176 C C . PRO A 1 147 ? 14.389 2.421 -14.233 1.00 42.53 147 PRO A C 1
ATOM 1178 O O . PRO A 1 147 ? 14.908 3.154 -15.077 1.00 42.53 147 PRO A O 1
ATOM 1181 N N . LEU A 1 148 ? 13.103 2.508 -13.891 1.00 40.34 148 LEU A N 1
ATOM 1182 C CA . LEU A 1 148 ? 12.237 3.610 -14.287 1.00 40.34 148 LEU A CA 1
ATOM 1183 C C . LEU A 1 148 ? 12.738 4.877 -13.582 1.00 40.34 148 LEU A C 1
ATOM 1185 O O . LEU A 1 148 ? 12.234 5.260 -12.527 1.00 40.34 148 LEU A O 1
ATOM 1189 N N . VAL A 1 149 ? 13.741 5.520 -14.177 1.00 32.41 149 VAL A N 1
ATOM 1190 C CA . VAL A 1 149 ? 14.074 6.918 -13.912 1.00 32.41 149 VAL A CA 1
ATOM 1191 C C . VAL A 1 149 ? 12.899 7.735 -14.454 1.00 32.41 149 VAL A C 1
ATOM 1193 O O . VAL A 1 149 ? 12.728 7.854 -15.669 1.00 32.41 149 VAL A O 1
ATOM 1196 N N . VAL A 1 150 ? 12.032 8.199 -13.551 1.00 36.22 150 VAL A N 1
ATOM 1197 C CA . VAL A 1 150 ? 10.946 9.153 -13.838 1.00 36.22 150 VAL A CA 1
ATOM 1198 C C . VAL A 1 150 ? 11.401 10.539 -13.434 1.00 36.22 150 VAL A C 1
ATOM 1200 O O . VAL A 1 150 ? 11.804 10.671 -12.258 1.00 36.22 150 VAL A O 1
#

Radius of gyration: 17.89 Å; chains: 1; bounding box: 43×35×50 Å

pLDDT: mean 71.02, std 17.4, range [32.41, 91.94]

Foldseek 3Di:
DVVPPPDPVVVVVVCVVVVVVVQVPFEAELKHFQLSLVVCCVVCVPDFKHWYWHFDQDPVVRDTFTHTQAMATPLLSLLVNVVCLQWALDDPDDDDRPPSPPDDSPPPPPDRPDDPPVPQDPSSRNIIGRCNSRGPRDDPDDPPPDTPPD

Organism: Aphanomyces astaci (NCBI:txid112090)

Secondary structure (DSSP, 8-state):
-GGGT--GGGHHHHHHHHHHHHHHH-EEESEEEHHHHHHHHHH-TT--EEEEEEEEE-TTT-SEEEEEEEEEEHHHHHHHHH-GGGEE-S---SSS-------------S-PPPP-GGG--HHHHH-EEE-GGGSBS----SS-------

Sequence (150 aa):
MFVLTGDLQYALPLMMALMPARWVGNLFSERERVGTLLAELELHPQQMCWAVVERRYDLHTGQPEKVLEGTIQRNVLVRLLHQKATWNPFSCADHESDRTNVHVLESDHEDAVPLDMSKFSVADRECFVNLEFYVNPSPGLINGAFPLVV